Protein AF-A0AAD9M2B3-F1 (afdb_monomer_lite)

Foldseek 3Di:
DDPDDDPPLVPDDLVRLCVCCCPPVVDNCPPPPDSVVSSVVVVVVVVVVDDDDDDDDDDDDDDDDDDDDDDDDDPPDLLDAQPAQDDPPDDLVCLDPPRDLVPDDPVVLVVVCVRSVHDCVVPDDSVSSRVSCVVPPNSNSVVSVVVVVVVPDDPPDPPPD

InterPro domains:
  IPR044780 Heh2/Src1-like [PTHR47808] (93-160)

Secondary structure (DSSP, 8-state):
-----PPPGGGS-HHHHHHHHHHHS---GGG--SHHHHHHHHHHHHHHH----------------------------T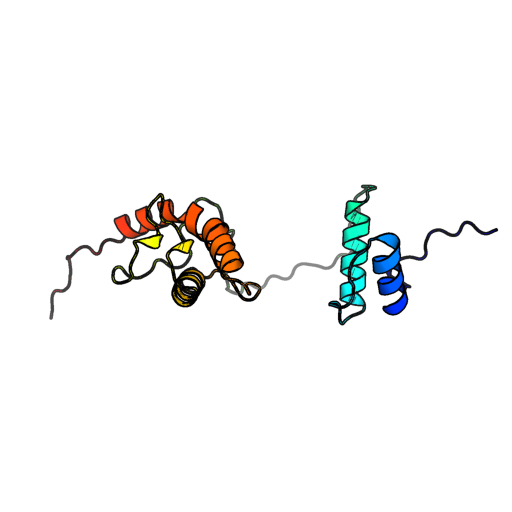TSPPSS---TTS-GGGGSTT--GGGS-HHHHHHHHHHTT---TT--SHHHHHHHHHHHTHHHHHHHHHHHHHSPPPS------

pLDDT: mean 70.25, std 17.29, range [37.09, 92.81]

Radius of gyration: 25.07 Å; chains: 1; bounding box: 70×64×45 Å

Organism: NCBI:txid1216348

Sequence (161 aa):
MHHGAPPPLETLTASELRRLLKTYYGVPTKYFRSKQQLLHLASALEAELGLRSPRTVEANRPAQATLKDAAPNVTSTTEDPLPNIPSTLDDNTYLNPGFDPRTLPVVKLRNILMTHGVDYRFAKKKLDFIALFENHIAPKAAATLQAIAKVKPSNEGITDA

Structure (mmCIF, N/CA/C/O backbone):
data_AF-A0AAD9M2B3-F1
#
_entry.id   AF-A0AAD9M2B3-F1
#
loop_
_atom_site.group_PDB
_atom_site.id
_atom_site.type_symbol
_atom_site.label_atom_id
_atom_site.label_alt_id
_atom_site.label_comp_id
_atom_site.label_asym_id
_atom_site.label_entity_id
_atom_site.label_seq_id
_atom_site.pdbx_PDB_ins_code
_atom_site.Cartn_x
_atom_site.Cartn_y
_atom_site.Cartn_z
_atom_site.occupancy
_atom_site.B_iso_or_equiv
_atom_site.auth_seq_id
_atom_site.auth_comp_id
_atom_site.auth_asym_id
_atom_site.auth_atom_id
_atom_site.pdbx_PDB_model_num
ATOM 1 N N . MET A 1 1 ? 45.668 -30.461 0.927 1.00 44.12 1 MET A N 1
ATOM 2 C CA . MET A 1 1 ? 44.612 -29.562 0.417 1.00 44.12 1 MET A CA 1
ATOM 3 C C . MET A 1 1 ? 43.877 -29.024 1.632 1.00 44.12 1 MET A C 1
ATOM 5 O O . MET A 1 1 ? 43.213 -29.795 2.308 1.00 44.12 1 MET A O 1
ATOM 9 N N . HIS A 1 2 ? 44.136 -27.771 2.017 1.00 40.22 2 HIS A N 1
ATOM 10 C CA . HIS A 1 2 ? 43.553 -27.178 3.222 1.00 40.22 2 HIS A CA 1
ATOM 11 C C . HIS A 1 2 ? 42.040 -27.028 3.033 1.00 40.22 2 HIS A C 1
ATOM 13 O O . HIS A 1 2 ? 41.599 -26.182 2.259 1.00 40.22 2 HIS A O 1
ATOM 19 N N . HIS A 1 3 ? 41.251 -27.830 3.746 1.00 47.25 3 HIS A N 1
ATOM 20 C CA . HIS A 1 3 ? 39.837 -27.547 3.973 1.00 47.25 3 HIS A CA 1
ATOM 21 C C . HIS A 1 3 ? 39.748 -26.393 4.979 1.00 47.25 3 HIS A C 1
ATOM 23 O O . HIS A 1 3 ? 39.570 -26.597 6.175 1.00 47.25 3 HIS A O 1
ATOM 29 N N . GLY A 1 4 ? 39.992 -25.175 4.492 1.00 39.47 4 GLY A N 1
ATOM 30 C CA . GLY A 1 4 ? 39.728 -23.954 5.240 1.00 39.47 4 GLY A CA 1
ATOM 31 C C . GLY A 1 4 ? 38.224 -23.729 5.299 1.00 39.47 4 GLY A C 1
ATOM 32 O O . GLY A 1 4 ? 37.552 -23.819 4.271 1.00 39.47 4 GLY A O 1
ATOM 33 N N . ALA A 1 5 ? 37.704 -23.457 6.496 1.00 53.31 5 ALA A N 1
ATOM 34 C CA . ALA A 1 5 ? 36.362 -22.917 6.673 1.00 53.31 5 ALA A CA 1
ATOM 35 C C . ALA A 1 5 ? 36.123 -21.768 5.670 1.00 53.31 5 ALA A C 1
ATOM 37 O O . ALA A 1 5 ? 37.074 -21.030 5.377 1.00 53.31 5 ALA A O 1
ATOM 38 N N . PRO A 1 6 ? 34.902 -21.621 5.118 1.00 54.22 6 PRO A N 1
ATOM 39 C CA . PRO A 1 6 ? 34.606 -20.517 4.216 1.00 54.22 6 PRO A CA 1
ATOM 40 C C . PRO A 1 6 ? 35.026 -19.202 4.890 1.00 54.22 6 PRO A C 1
ATOM 42 O O . PRO A 1 6 ? 34.731 -19.012 6.075 1.00 54.22 6 PRO A O 1
ATOM 45 N N . PRO A 1 7 ? 35.776 -18.328 4.192 1.00 58.66 7 PRO A N 1
ATOM 46 C CA . PRO A 1 7 ? 36.235 -17.079 4.777 1.00 58.66 7 PRO A CA 1
ATOM 47 C C . PRO A 1 7 ? 35.027 -16.294 5.302 1.00 58.66 7 PRO A C 1
ATOM 49 O O . PRO 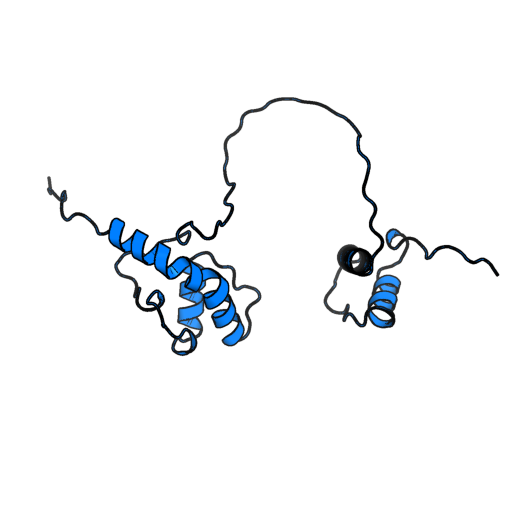A 1 7 ? 34.012 -16.217 4.602 1.00 58.66 7 PRO A O 1
ATOM 52 N N . PRO A 1 8 ? 35.107 -15.726 6.520 1.00 64.38 8 PRO A N 1
ATOM 53 C CA . PRO A 1 8 ? 33.990 -15.005 7.113 1.00 64.38 8 PRO A CA 1
ATOM 54 C C . PRO A 1 8 ? 33.555 -13.883 6.170 1.00 64.38 8 PRO A C 1
ATOM 56 O O . PRO A 1 8 ? 34.402 -13.140 5.658 1.00 64.38 8 PRO A O 1
ATOM 59 N N . LEU A 1 9 ? 32.241 -13.762 5.941 1.00 65.75 9 LEU A N 1
ATOM 60 C CA . LEU A 1 9 ? 31.638 -12.843 4.964 1.00 65.75 9 LEU A CA 1
ATOM 61 C C . LEU A 1 9 ? 32.119 -11.385 5.111 1.00 65.75 9 LEU A C 1
ATOM 63 O O . LEU A 1 9 ? 32.127 -10.627 4.142 1.00 65.75 9 LEU A O 1
ATOM 67 N N . GLU A 1 10 ? 32.574 -10.997 6.303 1.00 65.69 10 GLU A N 1
ATOM 68 C CA . GLU A 1 10 ? 33.118 -9.671 6.617 1.00 65.69 10 GLU A CA 1
ATOM 69 C C . GLU A 1 10 ? 34.436 -9.352 5.886 1.00 65.69 10 GLU A C 1
ATOM 71 O O . GLU A 1 10 ? 34.700 -8.192 5.533 1.00 65.69 10 GLU A O 1
ATOM 76 N N . THR A 1 11 ? 35.235 -10.385 5.597 1.00 73.69 11 THR A N 1
ATOM 77 C CA . THR A 1 11 ? 36.523 -10.269 4.890 1.00 73.69 11 THR A CA 1
ATOM 78 C C . THR A 1 11 ? 36.356 -10.122 3.380 1.00 73.69 11 THR A C 1
ATOM 80 O O . THR A 1 11 ? 37.247 -9.590 2.719 1.00 73.69 11 THR A O 1
ATOM 83 N N . LEU A 1 12 ? 35.196 -10.502 2.832 1.00 75.75 12 LEU A N 1
ATOM 84 C CA . LEU A 1 12 ? 34.927 -10.411 1.401 1.00 75.75 12 LEU A CA 1
ATOM 85 C C . LEU A 1 12 ? 34.748 -8.954 0.957 1.00 75.75 12 LEU A C 1
ATOM 87 O O . LEU A 1 12 ? 34.127 -8.114 1.618 1.00 75.75 12 LEU A O 1
ATOM 91 N N . THR A 1 13 ? 35.270 -8.641 -0.222 1.00 84.69 13 THR A N 1
ATOM 92 C CA . THR A 1 13 ? 35.027 -7.373 -0.911 1.00 84.69 13 THR A CA 1
ATOM 93 C C . THR A 1 13 ? 33.607 -7.319 -1.484 1.00 84.69 13 THR A C 1
ATOM 95 O O . THR A 1 13 ? 32.930 -8.333 -1.663 1.00 84.69 13 THR A O 1
ATOM 98 N N . ALA A 1 14 ? 33.130 -6.120 -1.837 1.00 81.56 14 ALA A N 1
ATOM 99 C CA . ALA A 1 14 ? 31.808 -5.962 -2.451 1.00 81.56 14 ALA A CA 1
ATOM 100 C C . ALA A 1 14 ? 31.661 -6.778 -3.751 1.00 81.56 14 ALA A C 1
ATOM 102 O O . ALA A 1 14 ? 30.584 -7.289 -4.043 1.00 81.56 14 ALA A O 1
ATOM 103 N N . SER A 1 15 ? 32.733 -6.916 -4.531 1.00 82.69 15 SER A N 1
ATOM 104 C CA . SER A 1 15 ? 32.733 -7.699 -5.771 1.00 82.69 15 SER A CA 1
ATOM 105 C C . SER A 1 15 ? 32.601 -9.199 -5.504 1.00 82.69 15 SER A C 1
ATOM 107 O O . SER A 1 15 ? 31.870 -9.884 -6.219 1.00 82.69 15 SER A O 1
ATOM 109 N N . GLU A 1 16 ? 33.244 -9.696 -4.449 1.00 83.75 16 GLU A N 1
ATOM 110 C CA . GLU A 1 16 ? 33.162 -11.097 -4.031 1.00 83.75 16 GLU A CA 1
ATOM 111 C C . GLU A 1 16 ? 31.788 -11.429 -3.456 1.00 83.75 16 GLU A C 1
ATOM 113 O O . GLU A 1 16 ? 31.194 -12.421 -3.869 1.00 83.75 16 GLU A O 1
ATOM 118 N N . LEU A 1 17 ? 31.220 -10.550 -2.623 1.00 83.38 17 LEU A N 1
ATOM 119 C CA . LEU A 1 17 ? 29.847 -10.698 -2.132 1.00 83.38 17 LEU A CA 1
ATOM 120 C C . LEU A 1 17 ? 28.839 -10.726 -3.288 1.00 83.38 17 LEU A C 1
ATOM 122 O O . LEU A 1 17 ? 27.949 -11.570 -3.312 1.00 83.38 17 LEU A O 1
ATOM 126 N N . ARG A 1 18 ? 28.997 -9.861 -4.301 1.00 85.12 18 ARG A N 1
ATOM 127 C CA . ARG A 1 18 ? 28.145 -9.887 -5.505 1.00 85.12 18 ARG A CA 1
ATOM 128 C C . ARG A 1 18 ? 28.287 -11.188 -6.286 1.00 85.12 18 ARG A C 1
ATOM 130 O O . ARG A 1 18 ? 27.284 -11.743 -6.728 1.00 85.12 18 ARG A O 1
ATOM 137 N N . ARG A 1 19 ? 29.519 -11.670 -6.474 1.00 82.69 19 ARG A N 1
ATOM 138 C CA . ARG A 1 19 ? 29.789 -12.926 -7.184 1.00 82.69 19 ARG A CA 1
ATOM 139 C C . ARG A 1 19 ? 29.194 -14.117 -6.433 1.00 82.69 19 ARG A C 1
ATOM 141 O O . ARG A 1 19 ? 28.581 -14.965 -7.076 1.00 82.69 19 ARG A O 1
ATOM 148 N N . LEU A 1 20 ? 29.318 -14.140 -5.108 1.00 83.88 20 LEU A N 1
ATOM 149 C CA . LEU A 1 20 ? 28.774 -15.172 -4.227 1.00 83.88 20 LEU A CA 1
ATOM 150 C C . LEU A 1 20 ? 27.241 -15.171 -4.253 1.00 83.88 20 LEU A C 1
ATOM 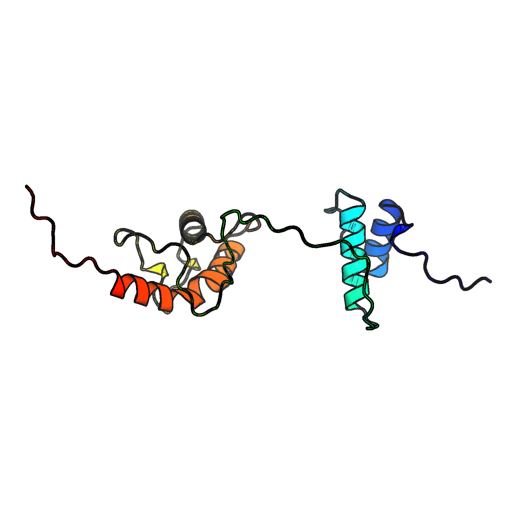152 O O . LEU A 1 20 ? 26.635 -16.184 -4.582 1.00 83.88 20 LEU A O 1
ATOM 156 N N . LEU A 1 21 ? 26.612 -14.015 -4.037 1.00 83.81 21 LEU A N 1
ATOM 157 C CA . LEU A 1 21 ? 25.156 -13.856 -4.080 1.00 83.81 21 LEU A CA 1
ATOM 158 C C . LEU A 1 21 ? 24.560 -14.203 -5.450 1.00 83.81 21 LEU A C 1
ATOM 160 O O . LEU A 1 21 ? 23.527 -14.862 -5.521 1.00 83.81 21 LEU A O 1
ATOM 164 N N . LYS A 1 22 ? 25.224 -13.821 -6.548 1.00 85.19 22 LYS A N 1
ATOM 165 C CA . LYS A 1 22 ? 24.768 -14.157 -7.903 1.00 85.19 22 LYS A CA 1
ATOM 166 C C . LYS A 1 22 ? 24.923 -15.647 -8.216 1.00 85.19 22 LYS A C 1
ATOM 168 O O . LYS A 1 22 ? 24.027 -16.225 -8.816 1.00 85.19 22 LYS A O 1
ATOM 173 N N . THR A 1 23 ? 26.063 -16.240 -7.863 1.00 83.19 23 THR A N 1
ATOM 174 C CA . THR A 1 23 ? 26.399 -17.623 -8.250 1.00 83.19 23 THR A CA 1
ATOM 175 C C . THR A 1 23 ? 25.712 -18.650 -7.359 1.00 83.19 23 THR A C 1
ATOM 177 O O . THR A 1 23 ? 25.214 -19.646 -7.865 1.00 83.19 23 THR A O 1
ATOM 180 N N . TYR A 1 24 ? 25.694 -18.415 -6.047 1.00 79.31 24 TYR A N 1
ATOM 181 C CA . TYR A 1 24 ? 25.237 -19.395 -5.062 1.00 79.31 24 TYR A CA 1
ATOM 182 C C . TYR A 1 24 ? 23.763 -19.212 -4.696 1.00 79.31 24 TYR A C 1
ATOM 184 O O . TYR A 1 24 ? 23.031 -20.185 -4.571 1.00 79.31 24 TYR A O 1
ATOM 192 N N . TYR A 1 25 ? 23.314 -17.960 -4.583 1.00 77.44 25 TYR A N 1
ATOM 193 C CA . TYR A 1 25 ? 21.956 -17.631 -4.139 1.00 77.44 25 TYR A CA 1
ATOM 194 C C . TYR A 1 25 ? 21.038 -17.158 -5.277 1.00 77.44 25 TYR A C 1
ATOM 196 O O . TYR A 1 25 ? 19.853 -16.931 -5.060 1.00 77.44 25 TYR A O 1
ATOM 204 N N . GLY A 1 26 ? 21.567 -16.951 -6.491 1.00 81.12 26 GLY A N 1
ATOM 205 C CA . GLY A 1 26 ? 20.796 -16.424 -7.624 1.00 81.12 26 GLY A CA 1
ATOM 206 C C . GLY A 1 26 ? 20.262 -14.998 -7.420 1.00 81.12 26 GLY A C 1
ATOM 207 O O . GLY A 1 26 ? 19.401 -14.550 -8.178 1.00 81.12 26 GLY A O 1
ATOM 208 N N . VAL A 1 27 ? 20.753 -14.262 -6.415 1.00 79.44 27 VAL A N 1
ATOM 209 C CA . VAL A 1 27 ? 20.191 -12.961 -6.031 1.00 79.44 27 VAL A CA 1
ATOM 210 C C . VAL A 1 27 ? 20.760 -11.845 -6.914 1.00 79.44 27 VAL A C 1
ATOM 212 O O . VAL A 1 27 ? 21.983 -11.676 -7.002 1.00 79.44 27 VAL A O 1
ATOM 215 N N . PRO A 1 28 ? 19.911 -11.025 -7.567 1.00 77.00 28 PRO A N 1
ATOM 216 C CA . PRO A 1 28 ? 20.372 -9.920 -8.397 1.00 77.00 28 PRO A CA 1
ATOM 217 C C . PRO A 1 28 ? 20.928 -8.785 -7.533 1.00 77.00 28 PRO A C 1
ATOM 219 O O . PRO A 1 28 ? 20.204 -7.922 -7.040 1.00 77.00 28 PRO A O 1
ATOM 222 N N . THR A 1 29 ? 22.251 -8.712 -7.422 1.00 78.69 29 THR A N 1
ATOM 223 C CA . THR A 1 29 ? 22.919 -7.733 -6.555 1.00 78.69 29 THR A CA 1
ATOM 224 C C . THR A 1 29 ? 23.089 -6.332 -7.148 1.00 78.69 29 THR A C 1
ATOM 226 O O . THR A 1 29 ? 23.773 -5.486 -6.570 1.00 78.69 29 THR A O 1
ATOM 229 N N . LYS A 1 30 ? 22.492 -6.071 -8.317 1.00 77.00 30 LYS A N 1
ATOM 230 C CA . LYS A 1 30 ? 22.616 -4.803 -9.062 1.00 77.00 30 LYS A CA 1
ATOM 231 C C . LYS A 1 30 ? 22.008 -3.599 -8.335 1.00 77.00 30 LYS A C 1
ATOM 233 O O . LYS A 1 30 ? 22.348 -2.463 -8.646 1.00 77.00 30 LYS A O 1
ATOM 238 N N . TYR A 1 31 ? 21.119 -3.850 -7.376 1.00 76.31 31 TYR A N 1
ATOM 239 C CA . TYR A 1 31 ? 20.431 -2.815 -6.607 1.00 76.31 31 TYR A CA 1
ATOM 240 C C . TYR A 1 31 ? 21.181 -2.403 -5.328 1.00 76.31 31 TYR A C 1
ATOM 242 O O . TYR A 1 31 ? 20.858 -1.366 -4.752 1.00 76.31 31 TYR A O 1
ATOM 250 N N . PHE A 1 32 ? 22.205 -3.157 -4.905 1.00 81.06 32 PHE A N 1
ATOM 251 C CA . PHE A 1 32 ? 22.981 -2.850 -3.701 1.00 81.06 32 PHE A CA 1
ATOM 252 C C . PHE A 1 32 ? 24.177 -1.961 -4.036 1.00 81.06 32 PHE A C 1
ATOM 254 O O . PHE A 1 32 ? 25.110 -2.357 -4.749 1.00 81.06 32 PHE A O 1
ATOM 261 N N . ARG A 1 33 ? 24.142 -0.738 -3.504 1.00 80.19 33 ARG A N 1
ATOM 262 C CA . ARG A 1 33 ? 25.152 0.286 -3.784 1.00 80.19 33 ARG A CA 1
ATOM 263 C C . ARG A 1 33 ? 26.347 0.202 -2.839 1.00 80.19 33 ARG A C 1
ATOM 265 O O . ARG A 1 33 ? 27.437 0.594 -3.243 1.00 80.19 33 ARG A O 1
ATOM 272 N N . SER A 1 34 ? 26.179 -0.343 -1.632 1.00 83.19 34 SER A N 1
ATOM 273 C CA . SER A 1 34 ? 27.251 -0.433 -0.632 1.00 83.19 34 SER A CA 1
ATOM 274 C C . SER A 1 34 ? 27.648 -1.873 -0.284 1.00 83.19 34 SER A C 1
ATOM 276 O O . SER A 1 34 ? 26.844 -2.803 -0.372 1.00 83.19 34 SER A O 1
ATOM 278 N N . LYS A 1 35 ? 28.904 -2.051 0.161 1.00 82.25 35 LYS A N 1
ATOM 279 C CA . LYS A 1 35 ? 29.408 -3.321 0.718 1.00 82.25 35 LYS A CA 1
ATOM 280 C C . LYS A 1 35 ? 28.545 -3.782 1.900 1.00 82.25 35 LYS A C 1
ATOM 282 O O . LYS A 1 35 ? 28.205 -4.954 1.973 1.00 82.25 35 LYS A O 1
ATOM 287 N N . GLN A 1 36 ? 28.152 -2.858 2.781 1.00 82.19 36 GLN A N 1
ATOM 288 C CA . GLN A 1 36 ? 27.336 -3.171 3.960 1.00 82.19 36 GLN A CA 1
ATOM 289 C C . GLN A 1 36 ? 25.962 -3.737 3.589 1.00 82.19 36 GLN A C 1
ATOM 291 O O . GLN A 1 36 ? 25.502 -4.680 4.218 1.00 82.19 36 GLN A O 1
ATOM 296 N N . GLN A 1 37 ? 25.323 -3.222 2.535 1.00 83.38 37 GLN A N 1
ATOM 297 C CA . GLN A 1 37 ? 24.050 -3.768 2.057 1.00 83.38 37 GLN A CA 1
ATOM 298 C C . GLN A 1 37 ? 24.186 -5.205 1.532 1.00 83.38 37 GLN A C 1
ATOM 300 O O . GLN A 1 37 ? 23.322 -6.038 1.788 1.00 83.38 37 GLN A O 1
ATOM 305 N N . LEU A 1 38 ? 25.276 -5.497 0.817 1.00 82.19 38 LEU A N 1
ATOM 306 C CA . LEU A 1 38 ? 25.573 -6.848 0.334 1.00 82.19 38 LEU A CA 1
ATOM 307 C C . LEU A 1 38 ? 25.871 -7.808 1.490 1.00 82.19 38 LEU A C 1
ATOM 309 O O . LEU A 1 38 ? 25.460 -8.962 1.438 1.00 82.19 38 LEU A O 1
ATOM 313 N N . LEU A 1 39 ? 26.558 -7.320 2.524 1.00 82.44 39 LEU A N 1
ATOM 314 C CA . LEU A 1 39 ? 26.893 -8.092 3.715 1.00 82.44 39 LEU A CA 1
ATOM 315 C C . LEU A 1 39 ? 25.643 -8.441 4.532 1.00 82.44 39 LEU A C 1
ATOM 317 O O . LEU A 1 39 ? 25.460 -9.603 4.869 1.00 82.44 39 LEU A O 1
ATOM 321 N N . HIS A 1 40 ? 24.753 -7.473 4.785 1.00 81.94 40 HIS A N 1
ATOM 322 C CA . HIS A 1 40 ? 23.484 -7.732 5.476 1.00 81.94 40 HIS A CA 1
ATOM 323 C C . HIS A 1 40 ? 22.611 -8.736 4.718 1.00 81.94 40 HIS A C 1
ATOM 325 O O . HIS A 1 40 ? 22.029 -9.617 5.338 1.00 81.94 40 HIS A O 1
ATOM 331 N N . LEU A 1 41 ? 22.547 -8.639 3.384 1.00 81.69 41 LEU A N 1
ATOM 332 C CA . LEU A 1 41 ? 21.815 -9.608 2.569 1.00 81.69 41 LEU A CA 1
ATOM 333 C C . LEU A 1 41 ? 22.435 -11.008 2.661 1.00 81.69 41 LEU A C 1
ATOM 335 O O . LEU A 1 41 ? 21.713 -11.979 2.847 1.00 81.69 41 LEU A O 1
ATOM 339 N N . ALA A 1 42 ? 23.758 -11.117 2.525 1.00 79.88 42 ALA A N 1
ATOM 340 C CA . ALA A 1 42 ? 24.446 -12.400 2.619 1.00 79.88 42 ALA A CA 1
ATOM 341 C C . ALA A 1 42 ? 24.270 -13.034 4.010 1.00 79.88 42 ALA A C 1
ATOM 343 O O . ALA A 1 42 ? 23.952 -14.212 4.098 1.00 79.88 42 ALA A O 1
ATOM 344 N N . SER A 1 43 ? 24.374 -12.236 5.076 1.00 75.38 43 SER A N 1
ATOM 345 C CA . SER A 1 43 ? 24.131 -12.677 6.454 1.00 75.38 43 SER A CA 1
ATOM 346 C C . SER A 1 43 ? 22.677 -13.105 6.690 1.00 75.38 43 SER A C 1
ATOM 348 O O . SER A 1 43 ? 22.443 -14.106 7.361 1.00 75.38 43 SER A O 1
ATOM 350 N N . ALA A 1 44 ? 21.701 -12.404 6.105 1.00 78.56 44 ALA A N 1
ATOM 351 C CA . ALA A 1 44 ? 20.294 -12.795 6.176 1.00 78.56 44 ALA A CA 1
ATOM 352 C C . ALA A 1 44 ? 20.032 -14.136 5.466 1.00 78.56 44 ALA A C 1
ATOM 354 O O . ALA A 1 44 ? 19.342 -14.990 6.011 1.00 78.56 44 ALA A O 1
ATOM 355 N N . LEU A 1 45 ? 20.635 -14.351 4.293 1.00 74.44 45 LEU A N 1
ATOM 356 C CA . LEU A 1 45 ? 20.500 -15.603 3.542 1.00 74.44 45 LEU A CA 1
ATOM 357 C C . LEU A 1 45 ? 21.206 -16.781 4.231 1.00 74.44 45 LEU A C 1
ATOM 359 O O . LEU A 1 45 ? 20.698 -17.900 4.200 1.00 74.44 45 LEU A O 1
ATOM 363 N N . GLU A 1 46 ? 22.347 -16.542 4.888 1.00 69.25 46 GLU A N 1
ATOM 364 C CA . GLU A 1 46 ? 22.989 -17.556 5.736 1.00 69.25 46 GLU A CA 1
ATOM 365 C C . GLU A 1 46 ? 22.130 -17.910 6.957 1.00 69.25 46 GLU A C 1
ATOM 367 O O . GLU A 1 46 ? 22.041 -19.082 7.323 1.00 69.25 46 GLU A O 1
ATOM 372 N N . ALA A 1 47 ? 21.446 -16.930 7.557 1.00 68.06 47 ALA A N 1
ATOM 373 C CA . ALA A 1 47 ? 20.524 -17.182 8.662 1.00 68.06 47 ALA A CA 1
ATOM 374 C C . ALA A 1 47 ? 19.322 -18.052 8.241 1.00 68.06 47 ALA A C 1
ATOM 376 O O . ALA A 1 47 ? 18.844 -18.855 9.045 1.00 68.06 47 ALA A O 1
ATOM 377 N N . GLU A 1 48 ? 18.860 -17.934 6.992 1.00 62.00 48 GLU A N 1
ATOM 378 C CA . GLU A 1 48 ? 17.740 -18.718 6.452 1.00 62.00 48 GLU A CA 1
ATOM 379 C C . GLU A 1 48 ? 18.113 -20.165 6.072 1.00 62.00 48 GLU A C 1
ATOM 381 O O . GLU A 1 48 ? 17.277 -21.057 6.206 1.00 62.00 48 GLU A O 1
ATOM 386 N N . LEU A 1 49 ? 19.355 -20.442 5.648 1.00 64.00 49 LEU A N 1
ATOM 387 C CA . LEU A 1 49 ? 19.793 -21.787 5.215 1.00 64.00 49 LEU A CA 1
ATOM 388 C C . LEU A 1 49 ? 20.255 -22.721 6.345 1.00 64.00 49 LEU A C 1
ATOM 390 O O . LEU A 1 49 ? 20.511 -23.898 6.098 1.00 64.00 49 LEU A O 1
ATOM 394 N N . GLY A 1 50 ? 20.278 -22.232 7.585 1.00 53.09 50 GLY A N 1
ATOM 395 C CA . GLY A 1 50 ? 20.207 -23.067 8.779 1.00 53.09 50 GLY A CA 1
ATOM 396 C C . GLY A 1 50 ? 21.536 -23.591 9.328 1.00 53.09 50 GLY A C 1
ATOM 397 O O . GLY A 1 50 ? 22.145 -24.507 8.792 1.00 53.09 50 GLY A O 1
ATOM 398 N N . LEU A 1 51 ? 21.881 -23.105 10.522 1.00 41.06 51 LEU A N 1
ATOM 399 C CA . LEU A 1 51 ? 22.153 -23.924 11.709 1.00 41.06 51 LEU A CA 1
ATOM 400 C C . LEU A 1 51 ? 22.093 -22.995 12.926 1.00 41.06 51 LEU A C 1
ATOM 402 O O . LEU A 1 51 ? 22.977 -22.192 13.202 1.00 41.06 51 LEU A O 1
ATOM 406 N N . ARG A 1 52 ? 20.981 -23.084 13.648 1.00 44.75 52 ARG A N 1
ATOM 407 C CA . ARG A 1 52 ? 20.738 -22.392 14.910 1.00 44.75 52 ARG A CA 1
ATOM 408 C C . ARG A 1 52 ? 21.833 -22.756 15.925 1.00 44.75 52 ARG A C 1
ATOM 410 O O . ARG A 1 52 ? 21.913 -23.913 16.331 1.00 44.75 52 ARG A O 1
ATOM 417 N N . SER A 1 53 ? 22.553 -21.767 16.456 1.00 43.59 53 SER A N 1
ATOM 418 C CA . SER A 1 53 ? 22.590 -21.613 17.914 1.00 43.59 53 SER A CA 1
ATOM 419 C C . SER A 1 53 ? 22.874 -20.187 18.406 1.00 43.59 53 SER A C 1
ATOM 421 O O . SER A 1 53 ? 23.649 -19.460 17.792 1.00 43.59 53 SER A O 1
ATOM 423 N N . PRO A 1 54 ? 22.201 -19.799 19.507 1.00 64.62 54 PRO A N 1
ATOM 424 C CA . PRO A 1 54 ? 22.247 -18.481 20.133 1.00 64.62 54 PRO A CA 1
ATOM 425 C C . PRO A 1 54 ? 23.365 -18.392 21.193 1.00 64.62 54 PRO A C 1
ATOM 427 O O . PRO A 1 54 ? 23.999 -19.400 21.491 1.00 64.62 54 PRO A O 1
ATOM 430 N N . ARG A 1 55 ? 23.452 -17.221 21.855 1.00 38.00 55 ARG A N 1
ATOM 431 C CA . ARG A 1 55 ? 24.254 -16.865 23.055 1.00 38.00 55 ARG A CA 1
ATOM 432 C C . ARG A 1 55 ? 25.721 -16.471 22.769 1.00 38.00 55 ARG A C 1
ATOM 434 O O . ARG A 1 55 ? 26.380 -17.089 21.954 1.00 38.00 55 ARG A O 1
ATOM 441 N N . THR A 1 56 ? 26.298 -15.439 23.398 1.00 42.97 56 THR A N 1
ATOM 442 C CA . THR A 1 56 ? 26.010 -14.878 24.733 1.00 42.97 56 THR A CA 1
ATOM 443 C C . THR A 1 56 ? 26.598 -13.460 24.886 1.00 42.97 56 THR A C 1
ATOM 445 O O . THR A 1 56 ? 27.733 -13.234 24.493 1.00 42.97 56 THR A O 1
ATOM 448 N N . VAL A 1 57 ? 25.791 -12.568 25.471 1.00 55.03 57 VAL A N 1
ATOM 449 C CA . VAL A 1 57 ? 26.033 -11.539 26.515 1.00 55.03 57 VAL A CA 1
ATOM 450 C C . VAL A 1 57 ? 27.362 -10.767 26.668 1.00 55.03 57 VAL A C 1
ATOM 452 O O . VAL A 1 57 ? 28.456 -11.314 26.658 1.00 55.03 57 VAL A O 1
ATOM 455 N N . GLU A 1 58 ? 27.147 -9.509 27.073 1.00 46.19 58 GLU A N 1
ATOM 456 C CA . GLU A 1 58 ? 27.880 -8.753 28.101 1.00 46.19 58 GLU A CA 1
ATOM 457 C C . GLU A 1 58 ? 29.144 -7.970 27.714 1.00 46.19 58 GLU A C 1
ATOM 459 O O . GLU A 1 58 ? 30.261 -8.476 27.737 1.00 46.19 58 GLU A O 1
ATOM 464 N N . ALA A 1 59 ? 28.970 -6.653 27.554 1.00 41.19 59 ALA A N 1
ATOM 465 C CA . ALA A 1 59 ? 29.980 -5.667 27.943 1.00 41.19 59 ALA A CA 1
ATOM 466 C C . ALA A 1 59 ? 29.319 -4.340 28.374 1.00 41.19 59 ALA A C 1
ATOM 468 O O . ALA A 1 59 ? 29.306 -3.351 27.651 1.00 41.19 59 ALA A O 1
ATOM 469 N N . ASN A 1 60 ? 28.710 -4.368 29.562 1.00 44.47 60 ASN A N 1
ATOM 470 C CA . ASN A 1 60 ? 28.890 -3.394 30.647 1.00 44.47 60 ASN A CA 1
ATOM 471 C C . ASN A 1 60 ? 29.317 -1.947 30.282 1.00 44.47 60 ASN A C 1
ATOM 473 O O . ASN A 1 60 ? 30.497 -1.706 30.023 1.00 44.47 60 ASN A O 1
ATOM 477 N N . ARG A 1 61 ? 28.403 -0.968 30.440 1.00 41.06 61 ARG A N 1
ATOM 478 C CA . ARG A 1 61 ? 28.582 0.221 31.319 1.00 41.06 61 ARG A CA 1
ATOM 479 C C . ARG A 1 61 ? 27.300 1.069 31.432 1.00 41.06 61 ARG A C 1
ATOM 481 O O . ARG A 1 61 ? 26.397 0.890 30.623 1.00 41.06 61 ARG A O 1
ATOM 488 N N . PRO A 1 62 ? 27.153 1.906 32.481 1.00 47.28 62 PRO A N 1
ATOM 489 C CA . PRO A 1 62 ? 26.072 1.774 33.447 1.00 47.28 62 PRO A CA 1
ATOM 490 C C . PRO A 1 62 ? 25.070 2.933 33.382 1.00 47.28 62 PRO A C 1
ATOM 492 O O . PRO A 1 62 ? 25.259 3.926 32.684 1.00 47.28 62 PRO A O 1
ATOM 495 N N . ALA A 1 63 ? 24.009 2.784 34.171 1.00 47.88 63 ALA A N 1
ATOM 496 C CA . ALA A 1 63 ? 22.966 3.763 34.425 1.00 47.88 63 ALA A CA 1
ATOM 497 C C . ALA A 1 63 ? 23.483 5.198 34.638 1.00 47.88 63 ALA A C 1
ATOM 499 O O . ALA A 1 63 ? 24.260 5.445 35.559 1.00 47.88 63 ALA A O 1
ATOM 500 N N . GLN A 1 64 ? 22.932 6.147 33.877 1.00 41.28 64 GLN A N 1
ATOM 501 C CA . GLN A 1 64 ? 22.551 7.455 34.406 1.00 41.28 64 GLN A CA 1
ATOM 502 C C . GLN A 1 64 ? 21.198 7.862 33.826 1.00 41.28 64 GLN A C 1
ATOM 504 O O . GLN A 1 64 ? 20.994 7.921 32.615 1.00 41.28 64 GLN A O 1
ATOM 509 N N . ALA A 1 65 ? 20.268 8.101 34.742 1.00 45.19 65 ALA A N 1
ATOM 510 C CA . ALA A 1 65 ? 18.967 8.671 34.490 1.00 45.19 65 ALA A CA 1
ATOM 511 C C . ALA A 1 65 ? 19.101 10.065 33.870 1.00 45.19 65 ALA A C 1
ATOM 513 O O . ALA A 1 65 ? 19.776 10.924 34.427 1.00 45.19 65 ALA A O 1
ATOM 514 N N . THR A 1 66 ? 18.370 10.314 32.787 1.00 41.09 66 THR A N 1
ATOM 515 C CA . THR A 1 66 ? 17.738 11.616 32.567 1.00 41.09 66 THR A CA 1
ATOM 516 C C . THR A 1 66 ? 16.345 11.359 32.008 1.00 41.09 66 THR A C 1
ATOM 518 O O . THR A 1 66 ? 16.183 10.738 30.961 1.00 41.09 66 THR A O 1
ATOM 521 N N . LEU A 1 67 ? 15.325 11.786 32.757 1.00 51.84 67 LEU A N 1
ATOM 522 C CA . LEU A 1 67 ? 13.999 12.020 32.206 1.00 51.84 67 LEU A CA 1
ATOM 523 C C . LEU A 1 67 ? 14.149 13.017 31.055 1.00 51.84 67 LEU A C 1
ATOM 525 O O . LEU A 1 67 ? 14.691 14.107 31.255 1.00 51.84 67 LEU A O 1
ATOM 529 N N . LYS A 1 68 ? 13.634 12.667 29.880 1.00 43.22 68 LYS A N 1
ATOM 530 C CA . LYS A 1 68 ? 13.201 13.657 28.902 1.00 43.22 68 LYS A CA 1
ATOM 531 C C . LYS A 1 68 ? 12.166 13.036 27.980 1.00 43.22 68 LYS A C 1
ATOM 533 O O . LYS A 1 68 ? 12.451 12.071 27.279 1.00 43.22 68 LYS A O 1
ATOM 538 N N . ASP A 1 69 ? 10.962 13.578 28.093 1.00 44.25 69 ASP A N 1
ATOM 539 C CA . ASP A 1 69 ? 9.879 13.584 27.121 1.00 44.25 69 ASP A CA 1
ATOM 540 C C . ASP A 1 69 ? 10.257 13.104 25.715 1.00 44.25 69 ASP A C 1
ATOM 542 O O . ASP A 1 69 ? 11.092 13.721 25.054 1.00 44.25 69 ASP A O 1
ATOM 546 N N . ALA A 1 70 ? 9.594 12.040 25.254 1.00 37.09 70 ALA A N 1
ATOM 547 C CA . ALA A 1 70 ? 8.865 11.994 23.981 1.00 37.09 70 ALA A CA 1
ATOM 548 C C . ALA A 1 70 ? 8.552 10.538 23.587 1.00 37.09 70 ALA A C 1
ATOM 550 O O . ALA A 1 70 ? 9.435 9.710 23.373 1.00 37.09 70 ALA A O 1
ATOM 551 N N . ALA A 1 71 ? 7.256 10.261 23.448 1.00 46.03 71 ALA A N 1
ATOM 552 C CA . ALA A 1 71 ? 6.681 9.186 22.637 1.00 46.03 71 ALA A CA 1
ATOM 553 C C . ALA A 1 71 ? 7.284 9.182 21.198 1.00 46.03 71 ALA A C 1
ATOM 555 O O . ALA A 1 71 ? 7.764 10.236 20.774 1.00 46.03 71 ALA A O 1
ATOM 556 N N . PRO A 1 72 ? 7.241 8.080 20.405 1.00 49.00 72 PRO A N 1
ATOM 557 C CA . PRO A 1 72 ? 6.107 7.158 20.316 1.00 49.00 72 PRO A CA 1
ATOM 558 C C . PRO A 1 72 ? 6.461 5.663 20.219 1.00 49.00 72 PRO A C 1
ATOM 560 O O . PRO A 1 72 ? 7.204 5.210 19.352 1.00 49.00 72 PRO A O 1
ATOM 563 N N . ASN A 1 73 ? 5.800 4.871 21.059 1.00 47.94 73 ASN A N 1
ATOM 564 C CA . ASN A 1 73 ? 5.566 3.458 20.805 1.00 47.94 73 ASN A CA 1
ATOM 565 C C . ASN A 1 73 ? 4.177 3.347 20.157 1.00 47.94 73 ASN A C 1
ATOM 567 O O . ASN A 1 73 ? 3.180 3.520 20.850 1.00 47.94 73 ASN A O 1
ATOM 571 N N . VAL A 1 74 ? 4.093 3.116 18.844 1.00 46.94 74 VAL A N 1
ATOM 572 C CA . VAL A 1 74 ? 2.817 2.770 18.190 1.00 46.94 74 VAL A CA 1
ATOM 573 C C . VAL A 1 74 ? 2.969 1.400 17.560 1.00 46.94 74 VAL A C 1
ATOM 575 O O . VAL A 1 74 ? 3.265 1.223 16.379 1.00 46.94 74 VAL A O 1
ATOM 578 N N . THR A 1 75 ? 2.795 0.407 18.421 1.00 40.56 75 THR A N 1
ATOM 579 C CA . THR A 1 75 ? 2.497 -0.965 18.046 1.00 40.56 75 THR A CA 1
ATOM 580 C C . THR A 1 75 ? 1.154 -0.942 17.313 1.00 40.56 75 THR A C 1
ATOM 582 O O . THR A 1 75 ? 0.111 -0.735 17.923 1.00 40.56 75 THR A O 1
ATOM 585 N N . SER A 1 76 ? 1.178 -1.080 15.986 1.00 46.06 76 SER A N 1
ATOM 586 C CA . SER A 1 76 ? -0.030 -1.236 15.168 1.00 46.06 76 SER A CA 1
ATOM 587 C C . SER A 1 76 ? -0.647 -2.611 15.426 1.00 46.06 76 SER A C 1
ATOM 589 O O . SER A 1 76 ? -0.432 -3.551 14.666 1.00 46.06 76 SER A O 1
ATOM 591 N N . THR A 1 77 ? -1.377 -2.731 16.529 1.00 44.62 77 THR A N 1
ATOM 592 C CA . THR A 1 77 ? -2.208 -3.888 16.865 1.00 44.62 77 THR A CA 1
ATOM 593 C C . THR A 1 77 ? -3.464 -3.860 15.991 1.00 44.62 77 THR A C 1
ATOM 595 O O . THR A 1 77 ? -4.054 -2.805 15.780 1.00 44.62 77 THR A O 1
ATOM 598 N N . THR A 1 78 ? -3.871 -5.019 15.473 1.00 50.94 78 THR A N 1
ATOM 599 C CA . THR A 1 78 ? -5.037 -5.264 14.595 1.00 50.94 78 THR A CA 1
ATOM 600 C C . THR A 1 78 ? -6.381 -4.733 15.131 1.00 50.94 78 THR A C 1
ATOM 602 O O . THR A 1 78 ? -7.340 -4.627 14.375 1.00 50.94 78 THR A O 1
ATOM 605 N N . GLU A 1 79 ? -6.429 -4.337 16.402 1.00 50.69 79 GLU A N 1
ATOM 606 C CA . GLU A 1 79 ? -7.603 -3.826 17.123 1.00 50.69 79 GLU A CA 1
ATOM 607 C C . GLU A 1 79 ? -7.682 -2.283 17.144 1.00 50.69 79 GLU A C 1
ATOM 609 O O . GLU A 1 79 ? -8.683 -1.718 17.582 1.00 50.69 79 GLU A O 1
ATOM 614 N N . ASP A 1 80 ? -6.623 -1.591 16.707 1.00 56.75 80 ASP A N 1
ATOM 615 C CA . ASP A 1 80 ? -6.512 -0.135 16.805 1.00 56.75 80 ASP A CA 1
ATOM 616 C C . ASP A 1 80 ? -7.027 0.546 15.518 1.00 56.75 80 ASP A C 1
ATOM 618 O O . ASP A 1 80 ? -6.637 0.139 14.408 1.00 56.75 80 ASP A O 1
ATOM 622 N N . PRO A 1 81 ? -7.922 1.553 15.622 1.00 60.06 81 PRO A N 1
ATOM 623 C CA . PRO A 1 81 ? -8.455 2.258 14.459 1.00 60.06 81 PRO A CA 1
ATOM 624 C C . PRO A 1 81 ? -7.332 2.911 13.641 1.00 60.06 81 PRO A C 1
ATOM 626 O O . PRO A 1 81 ? -6.240 3.180 14.137 1.00 60.06 81 PRO A O 1
ATOM 629 N N . LEU A 1 82 ? -7.581 3.152 12.348 1.00 64.12 82 LEU A N 1
ATOM 630 C CA . LEU A 1 82 ? -6.591 3.800 11.476 1.00 64.12 82 LEU A CA 1
ATOM 631 C C . LEU A 1 82 ? -6.075 5.113 12.104 1.00 64.12 82 LEU A C 1
ATOM 633 O O . LEU A 1 82 ? -6.881 5.879 12.633 1.00 64.12 82 LEU A O 1
ATOM 637 N N . PRO A 1 83 ? -4.757 5.396 12.015 1.00 63.31 83 PRO A N 1
ATOM 638 C CA . PRO A 1 83 ? -4.096 6.470 12.769 1.00 63.31 83 PRO A CA 1
ATOM 639 C C . PRO A 1 83 ? -4.553 7.885 12.382 1.00 63.31 83 PRO A C 1
ATOM 641 O O . PRO A 1 83 ? -4.157 8.855 13.021 1.00 63.31 83 PRO A O 1
ATOM 644 N N . ASN A 1 84 ? -5.381 8.015 11.345 1.00 63.00 84 ASN A N 1
ATOM 645 C CA . ASN A 1 84 ? -6.017 9.260 10.956 1.00 63.00 84 ASN A CA 1
ATOM 646 C C . ASN A 1 84 ? -7.445 8.966 10.486 1.00 63.00 84 ASN A C 1
ATOM 648 O O . ASN A 1 84 ? -7.655 8.331 9.451 1.00 63.00 84 ASN A O 1
ATOM 652 N N . ILE A 1 85 ? -8.429 9.404 11.265 1.00 56.19 85 ILE A N 1
ATOM 653 C CA . ILE A 1 85 ? -9.837 9.266 10.908 1.00 56.19 85 ILE A CA 1
ATOM 654 C C . ILE A 1 85 ? -10.168 10.468 10.017 1.00 56.19 85 ILE A C 1
ATOM 656 O O . ILE A 1 85 ? -10.077 11.599 10.497 1.00 56.19 85 ILE A O 1
ATOM 660 N N . PRO A 1 86 ? -10.509 10.269 8.731 1.00 57.56 86 PRO A N 1
ATOM 661 C CA . PRO A 1 86 ? -10.851 11.384 7.865 1.00 57.56 86 PRO A CA 1
ATOM 662 C C . PRO A 1 86 ? -12.075 12.108 8.430 1.00 57.56 86 PRO A C 1
ATOM 664 O O . PRO A 1 86 ? -13.014 11.479 8.932 1.00 57.56 86 PRO A O 1
ATOM 667 N N . SER A 1 87 ? -12.057 13.436 8.355 1.00 52.03 87 SER A N 1
ATOM 668 C CA . SER A 1 87 ? -13.191 14.276 8.725 1.00 52.03 87 SER A CA 1
ATOM 669 C C . SER A 1 87 ? -14.449 13.780 8.004 1.00 52.03 87 SER A C 1
ATOM 671 O O . SER A 1 87 ? -14.381 13.322 6.866 1.00 52.03 87 SER A O 1
ATOM 673 N N . THR A 1 88 ? -15.616 13.887 8.638 1.00 50.47 88 THR A N 1
ATOM 674 C CA . THR A 1 88 ? -16.917 13.373 8.148 1.00 50.47 88 THR A CA 1
ATOM 675 C C . THR A 1 88 ? -17.339 13.855 6.747 1.00 50.47 88 THR A C 1
ATOM 677 O O . THR A 1 88 ? -18.339 13.374 6.219 1.00 50.47 88 THR A O 1
ATOM 680 N N . LEU A 1 89 ? -16.588 14.785 6.150 1.00 48.06 89 LEU A N 1
ATOM 681 C CA . LEU A 1 89 ? -16.767 15.339 4.810 1.00 48.06 89 LEU A CA 1
ATOM 682 C C . LEU A 1 89 ? -16.103 14.510 3.690 1.00 48.06 89 LEU A C 1
ATOM 684 O O . LEU A 1 89 ? -16.456 14.682 2.526 1.00 48.06 89 LEU A O 1
ATOM 688 N N . ASP A 1 90 ? -15.142 13.641 4.009 1.00 59.28 90 ASP A N 1
ATOM 689 C CA . ASP A 1 90 ? -14.501 12.765 3.025 1.00 59.28 90 ASP A CA 1
ATOM 690 C C . ASP A 1 90 ? -15.385 11.544 2.703 1.00 59.28 90 ASP A C 1
ATOM 692 O O . ASP A 1 90 ? -16.037 10.972 3.581 1.00 59.28 90 ASP A O 1
ATOM 696 N N . ASP A 1 91 ? -15.377 11.106 1.437 1.00 66.25 91 ASP A N 1
ATOM 697 C CA . ASP A 1 91 ? -16.109 9.922 0.964 1.00 66.25 91 ASP A CA 1
ATOM 698 C C . ASP A 1 91 ? -15.659 8.650 1.713 1.00 66.25 91 ASP A C 1
ATOM 700 O O . ASP A 1 91 ? -14.745 7.961 1.270 1.00 66.25 91 ASP A O 1
ATOM 704 N N . ASN A 1 92 ? -16.310 8.277 2.816 1.00 74.81 92 ASN A N 1
ATOM 705 C CA . ASN A 1 92 ? -15.999 7.053 3.575 1.00 74.81 92 ASN A CA 1
ATOM 706 C C . ASN A 1 92 ? -16.482 5.759 2.887 1.00 74.81 92 ASN A C 1
ATOM 708 O O . ASN A 1 92 ? -16.352 4.666 3.437 1.00 74.81 92 ASN A O 1
ATOM 712 N N . THR A 1 93 ? -17.005 5.858 1.662 1.00 79.44 93 THR A N 1
ATOM 713 C CA . THR A 1 93 ? -17.503 4.737 0.849 1.00 79.44 93 THR A CA 1
ATOM 714 C C . THR A 1 93 ? -16.457 3.638 0.654 1.00 79.44 93 THR A C 1
ATOM 716 O O . THR A 1 93 ? -16.812 2.467 0.543 1.00 79.44 93 THR A O 1
ATOM 719 N N . TYR A 1 94 ? -15.165 3.987 0.667 1.00 83.00 94 TYR A N 1
ATOM 720 C CA . TYR A 1 94 ? -14.078 3.014 0.534 1.00 83.00 94 TYR A CA 1
ATOM 721 C C . TYR A 1 94 ? -13.887 2.116 1.766 1.00 83.00 94 TYR A C 1
ATOM 723 O O . TYR A 1 94 ? -13.2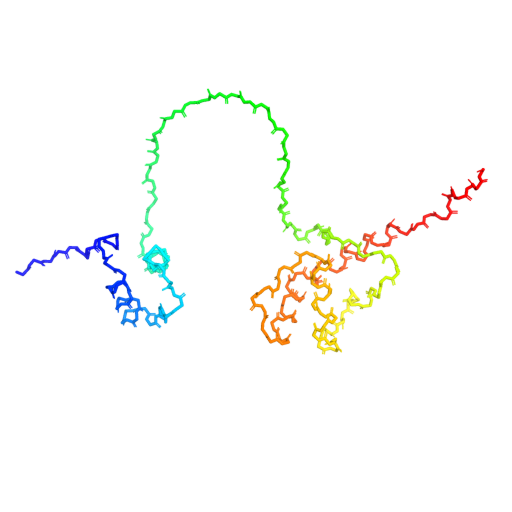21 1.092 1.663 1.00 83.00 94 TYR A O 1
ATOM 731 N N . LEU A 1 95 ? -14.453 2.472 2.924 1.00 84.06 95 LEU A N 1
ATOM 732 C CA . LEU A 1 95 ? -14.391 1.658 4.144 1.00 84.06 95 LEU A CA 1
ATOM 733 C C . LEU A 1 95 ? -15.514 0.611 4.216 1.00 84.06 95 LEU A C 1
ATOM 735 O O . LEU A 1 95 ? -15.527 -0.212 5.130 1.00 84.06 95 LEU A O 1
ATOM 739 N N . ASN A 1 96 ? -16.472 0.644 3.286 1.00 83.38 96 ASN A N 1
ATOM 740 C CA . ASN A 1 96 ? -17.629 -0.240 3.318 1.00 83.38 96 ASN A CA 1
ATOM 741 C C . ASN A 1 96 ? -17.204 -1.710 3.105 1.00 83.38 96 ASN A C 1
ATOM 743 O O . ASN A 1 96 ? -16.377 -1.984 2.228 1.00 83.38 96 ASN A O 1
ATOM 747 N N . PRO A 1 97 ? -17.768 -2.679 3.851 1.00 77.00 97 PRO A N 1
ATOM 748 C CA . PRO A 1 97 ? -17.494 -4.091 3.608 1.00 77.00 97 PRO A CA 1
ATOM 749 C C . PRO A 1 97 ? -17.876 -4.470 2.170 1.00 77.00 97 PRO A C 1
ATOM 751 O O . PRO A 1 97 ? -18.977 -4.174 1.708 1.00 77.00 97 PRO A O 1
ATOM 754 N N . GLY A 1 98 ? -16.948 -5.108 1.453 1.00 80.69 98 GLY A N 1
ATOM 755 C CA . GLY A 1 98 ? -17.128 -5.481 0.044 1.00 80.69 98 GLY A CA 1
ATOM 756 C C . GLY A 1 98 ? -16.793 -4.380 -0.968 1.00 80.69 98 GLY A C 1
ATOM 757 O O . GLY A 1 98 ? -17.055 -4.555 -2.156 1.00 80.69 98 GLY A O 1
ATOM 758 N N . PHE A 1 99 ? -16.215 -3.257 -0.532 1.00 85.69 99 PHE A N 1
ATOM 759 C CA . PHE A 1 99 ? -15.699 -2.241 -1.443 1.00 85.69 99 PHE A CA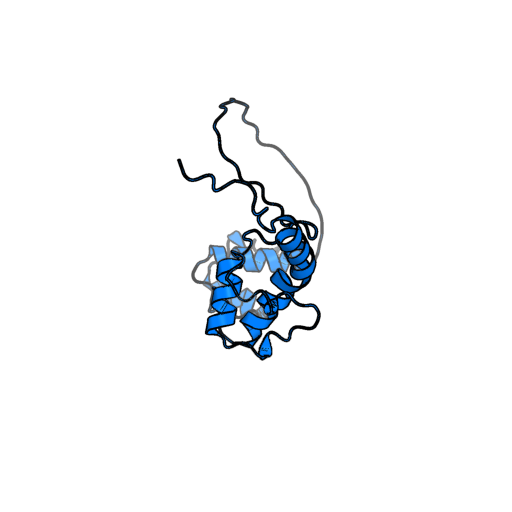 1
ATOM 760 C C . PHE A 1 99 ? -14.552 -2.789 -2.306 1.00 85.69 99 PHE A C 1
ATOM 762 O O . PHE A 1 99 ? -13.585 -3.338 -1.779 1.00 85.69 99 PHE A O 1
ATOM 769 N N . ASP A 1 100 ? -14.635 -2.598 -3.627 1.00 87.38 100 ASP A N 1
ATOM 770 C CA . ASP A 1 100 ? -13.565 -2.988 -4.547 1.00 87.38 100 ASP A CA 1
ATOM 771 C C . ASP A 1 100 ? -12.597 -1.810 -4.801 1.00 87.38 100 ASP A C 1
ATOM 773 O O . ASP A 1 100 ? -12.936 -0.879 -5.548 1.00 87.38 100 ASP A O 1
ATOM 777 N N . PRO A 1 101 ? -11.359 -1.844 -4.265 1.00 86.62 101 PRO A N 1
ATOM 778 C CA . PRO A 1 101 ? -10.357 -0.796 -4.476 1.00 86.62 101 PRO A CA 1
ATOM 779 C C . PRO A 1 101 ? -9.911 -0.662 -5.940 1.00 86.62 101 PRO A C 1
ATOM 781 O O . PRO A 1 101 ? -9.313 0.349 -6.316 1.00 86.62 101 PRO A O 1
ATOM 784 N N . ARG A 1 102 ? -10.213 -1.637 -6.810 1.00 89.81 102 ARG A N 1
ATOM 785 C CA . ARG A 1 102 ? -9.914 -1.566 -8.250 1.00 89.81 102 ARG A CA 1
ATOM 786 C C . ARG A 1 102 ? -10.768 -0.533 -8.969 1.00 89.81 102 ARG A C 1
ATOM 788 O O . ARG A 1 102 ? -10.330 -0.023 -10.004 1.00 89.81 102 ARG A O 1
ATOM 795 N N . THR A 1 103 ? -11.934 -0.196 -8.428 1.00 89.44 103 THR A N 1
ATOM 796 C CA . THR A 1 103 ? -12.819 0.843 -8.975 1.00 89.44 103 THR A CA 1
ATOM 797 C C . THR A 1 103 ? -12.225 2.242 -8.823 1.00 89.44 103 THR A C 1
ATOM 799 O O . THR A 1 103 ? -12.546 3.143 -9.596 1.00 89.44 103 THR A O 1
ATOM 802 N N . LEU A 1 104 ? -11.287 2.423 -7.886 1.00 88.31 104 LEU A N 1
ATOM 803 C CA . LEU A 1 104 ? -10.661 3.711 -7.642 1.00 88.31 104 LEU A CA 1
ATOM 804 C C . LEU A 1 104 ? -9.539 4.027 -8.644 1.00 88.31 104 LEU A C 1
ATOM 806 O O . LEU A 1 104 ? -8.747 3.154 -9.036 1.00 88.31 104 LEU A O 1
ATOM 810 N N . PRO A 1 105 ? -9.404 5.306 -9.034 1.00 91.69 105 PRO A N 1
ATOM 811 C CA . PRO A 1 105 ? -8.227 5.779 -9.740 1.00 91.69 105 PRO A CA 1
ATOM 812 C C . PRO A 1 105 ? -7.009 5.776 -8.808 1.00 91.69 105 PRO A C 1
ATOM 814 O O . PRO A 1 105 ? -7.116 5.997 -7.601 1.00 91.69 105 PRO A O 1
ATOM 817 N N . VAL A 1 106 ? -5.818 5.594 -9.389 1.00 89.38 106 VAL A N 1
ATOM 818 C CA . VAL A 1 106 ? -4.541 5.542 -8.648 1.00 89.38 106 VAL A CA 1
ATOM 819 C C . VAL A 1 106 ? -4.329 6.789 -7.785 1.00 89.38 106 VAL A C 1
ATOM 821 O O . VAL A 1 106 ? -3.816 6.685 -6.676 1.00 89.38 106 VAL A O 1
ATOM 824 N N . VAL A 1 107 ? -4.764 7.960 -8.263 1.00 88.75 107 VAL A N 1
ATOM 825 C CA . VAL A 1 107 ? -4.678 9.226 -7.517 1.00 88.75 107 VAL A CA 1
ATOM 826 C C . VAL A 1 107 ? -5.496 9.169 -6.221 1.00 88.75 107 VAL A C 1
ATOM 828 O O . VAL A 1 107 ? -4.992 9.557 -5.171 1.00 88.75 107 VAL A O 1
ATOM 831 N N . LYS A 1 108 ? -6.722 8.625 -6.257 1.00 88.25 108 LYS A N 1
ATOM 832 C CA . LYS A 1 108 ? -7.573 8.501 -5.061 1.00 88.25 108 LYS A CA 1
ATOM 833 C C . LYS A 1 108 ? -7.026 7.431 -4.110 1.00 88.25 108 LYS A C 1
ATOM 835 O O . LYS A 1 108 ? -6.957 7.693 -2.918 1.00 88.25 108 LYS A O 1
ATOM 840 N N . LEU A 1 109 ? -6.550 6.289 -4.624 1.00 90.38 109 LEU A N 1
ATOM 841 C CA . LEU A 1 109 ? -5.873 5.266 -3.806 1.00 90.38 109 LEU A CA 1
ATOM 842 C C . LEU A 1 109 ? -4.661 5.841 -3.068 1.00 90.38 109 LEU A C 1
ATOM 844 O O . LEU A 1 109 ? -4.492 5.610 -1.876 1.00 90.38 109 LEU A O 1
ATOM 848 N N . ARG A 1 110 ? -3.841 6.633 -3.763 1.00 88.94 110 ARG A N 1
ATOM 849 C CA . ARG A 1 110 ? -2.688 7.306 -3.166 1.00 88.94 110 ARG A CA 1
ATOM 850 C C . ARG A 1 110 ? -3.103 8.266 -2.056 1.00 88.94 110 ARG A C 1
ATOM 852 O O . ARG A 1 110 ? -2.504 8.222 -0.988 1.00 88.94 110 ARG A O 1
ATOM 859 N N . ASN A 1 111 ? -4.113 9.101 -2.306 1.00 88.75 111 ASN A N 1
ATOM 860 C CA . ASN A 1 111 ? -4.626 10.028 -1.300 1.00 88.75 111 ASN A CA 1
ATOM 861 C C . ASN A 1 111 ? -5.133 9.273 -0.072 1.00 88.75 111 ASN A C 1
ATOM 863 O O . ASN A 1 111 ? -4.732 9.614 1.027 1.00 88.75 111 ASN A O 1
ATOM 867 N N . ILE A 1 112 ? -5.921 8.209 -0.254 1.00 87.56 112 ILE A N 1
ATOM 868 C CA . ILE A 1 112 ? -6.433 7.384 0.848 1.00 87.56 112 ILE A CA 1
ATOM 869 C C . ILE A 1 112 ? -5.285 6.796 1.677 1.00 87.56 112 ILE A C 1
ATOM 871 O O . ILE A 1 112 ? -5.262 6.965 2.892 1.00 87.56 112 ILE A O 1
ATOM 875 N N . LEU A 1 113 ? -4.307 6.144 1.040 1.00 88.31 113 LEU A N 1
ATOM 876 C CA . LEU A 1 113 ? -3.157 5.578 1.754 1.00 88.31 113 LEU A CA 1
ATOM 877 C C . LEU A 1 113 ? -2.372 6.659 2.503 1.00 88.31 113 LEU A C 1
ATOM 879 O O . LEU A 1 113 ? -2.007 6.454 3.656 1.00 88.31 113 LEU A O 1
ATOM 883 N N . MET A 1 114 ? -2.165 7.820 1.876 1.00 87.50 114 MET A N 1
ATOM 884 C CA . MET A 1 114 ? -1.487 8.956 2.498 1.00 87.50 114 MET A CA 1
ATOM 885 C C . MET A 1 114 ? -2.250 9.489 3.709 1.00 87.50 114 MET A C 1
ATOM 887 O O . MET A 1 114 ? -1.640 9.720 4.749 1.00 87.50 114 MET A O 1
ATOM 891 N N . THR A 1 115 ? -3.570 9.652 3.584 1.00 83.94 115 THR A N 1
ATOM 892 C CA . THR A 1 115 ? -4.450 10.093 4.668 1.00 83.94 115 THR A CA 1
ATOM 893 C C . THR A 1 115 ? -4.306 9.165 5.862 1.00 83.94 115 THR A C 1
ATOM 895 O O . THR A 1 115 ? -4.071 9.644 6.961 1.00 83.94 115 THR A O 1
ATOM 898 N N . HIS A 1 116 ? -4.335 7.851 5.639 1.00 83.62 116 HIS A N 1
ATOM 899 C CA . HIS A 1 116 ? -4.214 6.830 6.686 1.00 83.62 116 HIS A CA 1
ATOM 900 C C . HIS A 1 116 ? -2.771 6.546 7.139 1.00 83.62 116 HIS A C 1
ATOM 902 O O . HIS A 1 116 ? -2.538 5.591 7.878 1.00 83.62 116 HIS A O 1
ATOM 908 N N . GLY A 1 117 ? -1.792 7.345 6.701 1.00 84.25 117 GLY A N 1
ATOM 909 C CA . GLY A 1 117 ? -0.390 7.211 7.110 1.00 84.25 117 GLY A CA 1
ATOM 910 C C . GLY A 1 117 ? 0.318 5.960 6.574 1.00 84.25 117 GLY A C 1
ATOM 911 O O . GLY A 1 117 ? 1.348 5.561 7.113 1.00 84.25 117 GLY A O 1
ATOM 912 N N . VAL A 1 118 ? -0.214 5.327 5.525 1.00 87.12 118 VAL A N 1
ATOM 913 C CA . VAL A 1 118 ? 0.389 4.150 4.891 1.00 87.12 118 VAL A CA 1
ATOM 914 C C . VAL A 1 118 ? 1.434 4.599 3.872 1.00 87.12 118 VAL A C 1
ATOM 916 O O . VAL A 1 118 ? 1.119 5.282 2.894 1.00 87.12 118 VAL A O 1
ATOM 919 N N . ASP A 1 119 ? 2.689 4.194 4.077 1.00 85.50 119 ASP A N 1
ATOM 920 C CA . ASP A 1 119 ? 3.767 4.496 3.136 1.00 85.50 119 ASP A CA 1
ATOM 921 C C . ASP A 1 119 ? 3.610 3.674 1.847 1.00 85.50 119 ASP A C 1
ATOM 923 O O . ASP A 1 119 ? 3.565 2.445 1.857 1.00 85.50 119 ASP A O 1
ATOM 927 N N . TYR A 1 120 ? 3.530 4.371 0.714 1.00 86.88 120 TYR A N 1
ATOM 928 C CA . TYR A 1 120 ? 3.404 3.777 -0.618 1.00 86.88 120 TYR A CA 1
ATOM 929 C C . TYR A 1 120 ? 4.607 4.097 -1.516 1.00 86.88 120 TYR A C 1
ATOM 931 O O . TYR A 1 120 ? 4.521 3.939 -2.734 1.00 86.88 120 TYR A O 1
ATOM 939 N N . ARG A 1 121 ? 5.748 4.544 -0.967 1.00 85.62 121 ARG A N 1
ATOM 940 C CA . ARG A 1 121 ? 6.920 4.979 -1.760 1.00 85.62 121 ARG A CA 1
ATOM 941 C C . ARG A 1 121 ? 7.483 3.874 -2.659 1.00 85.62 121 ARG A C 1
ATOM 943 O O . ARG A 1 121 ? 8.111 4.167 -3.676 1.00 85.62 121 ARG A O 1
ATOM 950 N N . PHE A 1 122 ? 7.246 2.611 -2.305 1.00 84.25 122 PHE A N 1
ATOM 951 C CA . PHE A 1 122 ? 7.661 1.440 -3.082 1.00 84.25 122 PHE A CA 1
ATOM 952 C C . PHE A 1 122 ? 6.627 0.982 -4.124 1.00 84.25 122 PHE A C 1
ATOM 954 O O . PHE A 1 122 ? 6.970 0.191 -5.004 1.00 84.25 122 PHE A O 1
ATOM 961 N N . ALA A 1 123 ? 5.395 1.496 -4.070 1.00 87.69 123 ALA A N 1
ATOM 962 C CA . ALA A 1 123 ? 4.329 1.149 -5.001 1.00 87.69 123 ALA A CA 1
ATOM 963 C C . ALA A 1 123 ? 4.528 1.859 -6.347 1.00 87.69 123 ALA A C 1
ATOM 965 O O . ALA A 1 123 ? 4.626 3.087 -6.420 1.00 87.69 123 ALA A O 1
ATOM 966 N N . LYS A 1 124 ? 4.573 1.088 -7.439 1.00 87.88 124 LYS A N 1
ATOM 967 C CA . LYS A 1 124 ? 4.767 1.621 -8.800 1.00 87.88 124 LYS A CA 1
ATOM 968 C C . LYS A 1 124 ? 3.562 1.379 -9.695 1.00 87.88 124 LYS A C 1
ATOM 970 O O . LYS A 1 124 ? 3.277 2.190 -10.573 1.00 87.88 124 LYS A O 1
ATOM 975 N N . LYS A 1 125 ? 2.867 0.263 -9.497 1.00 91.62 125 LYS A N 1
ATOM 976 C CA . LYS A 1 125 ? 1.717 -0.167 -10.294 1.00 91.62 125 LYS A CA 1
ATOM 977 C C . LYS A 1 125 ? 0.436 -0.018 -9.487 1.00 91.62 125 LYS A C 1
ATOM 979 O O . LYS A 1 125 ? 0.456 -0.135 -8.270 1.00 91.62 125 LYS A O 1
ATOM 984 N N . LYS A 1 126 ? -0.703 0.150 -10.171 1.00 90.38 126 LYS A N 1
ATOM 985 C CA . LYS A 1 126 ? -2.035 0.194 -9.534 1.00 90.38 126 LYS A CA 1
ATOM 986 C C . LYS A 1 126 ? -2.272 -0.999 -8.597 1.00 90.38 126 LYS A C 1
ATOM 988 O O . LYS A 1 126 ? -2.820 -0.816 -7.518 1.00 90.38 126 LYS A O 1
ATOM 993 N N . LEU A 1 127 ? -1.815 -2.187 -8.995 1.00 92.81 127 LEU A N 1
ATOM 994 C CA . LEU A 1 127 ? -1.914 -3.400 -8.179 1.00 92.81 127 LEU A CA 1
ATOM 995 C C . LEU A 1 127 ? -1.160 -3.286 -6.846 1.00 92.81 127 LEU A C 1
ATOM 997 O O . LEU A 1 127 ? -1.674 -3.759 -5.842 1.00 92.81 127 LEU A O 1
ATOM 1001 N N . ASP A 1 128 ? -0.011 -2.605 -6.808 1.00 92.62 128 ASP A N 1
ATOM 1002 C CA . ASP A 1 128 ? 0.748 -2.402 -5.566 1.00 92.62 128 ASP A CA 1
ATOM 1003 C C . ASP A 1 128 ? -0.046 -1.527 -4.578 1.00 92.62 128 ASP A C 1
ATOM 1005 O O . ASP A 1 128 ? -0.090 -1.811 -3.385 1.00 92.62 128 ASP A O 1
ATOM 1009 N N . PHE A 1 129 ? -0.731 -0.490 -5.078 1.00 91.88 129 PHE A N 1
ATOM 1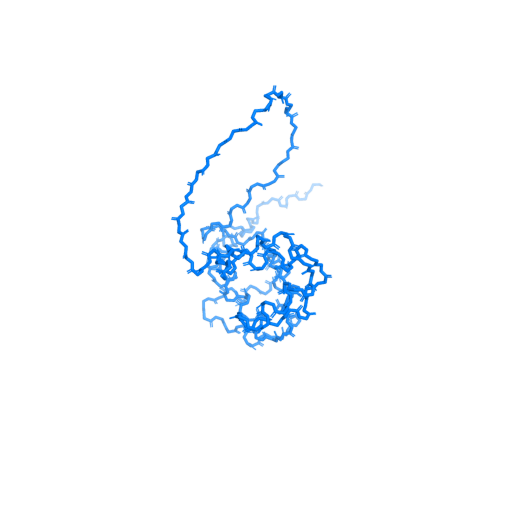010 C CA . PHE A 1 129 ? -1.604 0.362 -4.258 1.00 91.88 129 PHE A CA 1
ATOM 1011 C C . PHE A 1 129 ? -2.817 -0.403 -3.720 1.00 91.88 129 PHE A C 1
ATOM 1013 O O . PHE A 1 129 ? -3.202 -0.203 -2.572 1.00 91.88 129 PHE A O 1
ATOM 1020 N N . ILE A 1 130 ? -3.406 -1.279 -4.539 1.00 92.69 130 ILE A N 1
ATOM 1021 C CA . ILE A 1 130 ? -4.520 -2.140 -4.122 1.00 92.69 130 ILE A CA 1
ATOM 1022 C C . ILE A 1 130 ? -4.066 -3.098 -3.019 1.00 92.69 130 ILE A C 1
ATOM 1024 O O . ILE A 1 130 ? -4.721 -3.177 -1.988 1.00 92.69 130 ILE A O 1
ATOM 1028 N N . ALA A 1 131 ? -2.915 -3.752 -3.189 1.00 91.19 131 ALA A N 1
ATOM 1029 C CA . ALA A 1 131 ? -2.374 -4.658 -2.181 1.00 91.19 131 ALA A CA 1
ATOM 1030 C C . ALA A 1 131 ? -2.098 -3.937 -0.849 1.00 91.19 131 ALA A C 1
ATOM 1032 O O . ALA A 1 131 ? -2.432 -4.449 0.215 1.00 91.19 131 ALA A O 1
ATOM 1033 N N . LEU A 1 132 ? -1.540 -2.721 -0.889 1.00 90.94 132 LEU A N 1
ATOM 1034 C CA . LEU A 1 132 ? -1.354 -1.907 0.319 1.00 90.94 132 LEU A CA 1
ATOM 1035 C C . LEU A 1 132 ? -2.688 -1.547 0.983 1.00 90.94 132 LEU A C 1
ATOM 1037 O O . LEU A 1 132 ? -2.797 -1.594 2.206 1.00 90.94 132 LEU A O 1
ATOM 1041 N N . PHE A 1 133 ? -3.707 -1.217 0.191 1.00 90.56 133 PHE A N 1
ATOM 1042 C CA . PHE A 1 133 ? -5.039 -0.925 0.708 1.00 90.56 133 PHE A CA 1
ATOM 1043 C C . PHE A 1 133 ? -5.656 -2.149 1.401 1.00 90.56 133 PHE A C 1
ATOM 1045 O O . PHE A 1 133 ? -6.120 -2.045 2.534 1.00 90.56 133 PHE A O 1
ATOM 1052 N N . GLU A 1 134 ? -5.617 -3.317 0.763 1.00 90.56 134 GLU A N 1
ATOM 1053 C CA . GLU A 1 134 ? -6.161 -4.559 1.322 1.00 90.56 134 GLU A CA 1
ATOM 1054 C C . GLU A 1 134 ? -5.406 -5.012 2.581 1.00 90.56 134 GLU A C 1
ATOM 1056 O O . GLU A 1 134 ? -6.027 -5.487 3.525 1.00 90.56 134 GLU A O 1
ATOM 1061 N N . ASN A 1 135 ? -4.089 -4.803 2.647 1.00 89.00 135 ASN A N 1
ATOM 1062 C CA . ASN A 1 135 ? -3.281 -5.221 3.795 1.00 89.00 135 ASN A CA 1
ATOM 1063 C C . ASN A 1 135 ? -3.377 -4.272 4.999 1.00 89.00 135 ASN A C 1
ATOM 1065 O O . ASN A 1 135 ? -3.290 -4.722 6.139 1.00 89.00 135 ASN A O 1
ATOM 1069 N N . HIS A 1 136 ? -3.514 -2.962 4.769 1.00 87.38 136 HIS A N 1
ATOM 1070 C CA . HIS A 1 136 ? -3.439 -1.962 5.842 1.00 87.38 136 HIS A CA 1
ATOM 1071 C C . HIS A 1 136 ? -4.781 -1.304 6.170 1.00 87.38 136 HIS A C 1
ATOM 1073 O O . HIS A 1 136 ? -5.021 -0.982 7.333 1.00 87.38 136 HIS A O 1
ATOM 1079 N N . ILE A 1 137 ? -5.645 -1.089 5.173 1.00 87.00 137 ILE A N 1
ATOM 1080 C CA . ILE A 1 137 ? -6.897 -0.332 5.320 1.00 87.00 137 ILE A CA 1
ATOM 1081 C C . ILE A 1 137 ? -8.083 -1.269 5.513 1.00 87.00 137 ILE A C 1
ATOM 1083 O O . ILE A 1 137 ? -8.813 -1.115 6.486 1.00 87.00 137 ILE A O 1
ATOM 1087 N N . ALA A 1 138 ? -8.259 -2.262 4.638 1.00 86.19 138 ALA A N 1
ATOM 1088 C CA . ALA A 1 138 ? -9.393 -3.186 4.698 1.00 86.19 138 ALA A CA 1
ATOM 1089 C C . ALA A 1 138 ? -9.592 -3.876 6.069 1.00 86.19 138 ALA A C 1
ATOM 1091 O O . ALA A 1 138 ? -10.724 -3.857 6.554 1.00 86.19 138 ALA A O 1
ATOM 1092 N N . PRO A 1 139 ? -8.557 -4.415 6.755 1.00 85.75 139 PRO A N 1
ATOM 1093 C CA . PRO A 1 139 ? -8.751 -5.044 8.066 1.00 85.75 139 PRO A CA 1
ATOM 1094 C C . PRO A 1 139 ? -9.170 -4.045 9.149 1.00 85.75 139 PRO A C 1
ATOM 1096 O O . PRO A 1 139 ? -9.905 -4.397 10.066 1.00 85.75 139 PRO A O 1
ATOM 1099 N N . LYS A 1 140 ? -8.738 -2.785 9.032 1.00 84.62 140 LYS A N 1
ATOM 1100 C CA . LYS A 1 140 ? -9.042 -1.725 9.999 1.00 84.62 140 LYS A CA 1
ATOM 1101 C C . LYS A 1 140 ? -10.307 -0.946 9.648 1.00 84.62 140 LYS A C 1
ATOM 1103 O O . LYS A 1 140 ? -10.802 -0.191 10.477 1.00 84.62 140 LYS A O 1
ATOM 1108 N N . ALA A 1 141 ? -10.863 -1.141 8.453 1.00 83.56 141 ALA A N 1
ATOM 1109 C CA . ALA A 1 141 ? -11.999 -0.376 7.956 1.00 83.56 141 ALA A CA 1
ATOM 1110 C C . ALA A 1 141 ? -13.234 -0.505 8.854 1.00 83.56 141 ALA A C 1
ATOM 1112 O O . ALA A 1 141 ? -13.891 0.494 9.139 1.00 83.56 141 ALA A O 1
ATOM 1113 N N . ALA A 1 142 ? -13.504 -1.707 9.374 1.00 80.62 142 ALA A N 1
ATOM 1114 C CA . ALA A 1 142 ? -14.597 -1.935 10.316 1.00 80.62 142 ALA A CA 1
ATOM 1115 C C . ALA A 1 142 ? -14.396 -1.166 11.636 1.00 80.62 142 ALA A C 1
ATOM 1117 O O . ALA A 1 142 ? -15.320 -0.502 12.108 1.00 80.62 142 ALA A O 1
ATOM 1118 N N . ALA A 1 143 ? -13.185 -1.202 12.201 1.00 81.19 143 ALA A N 1
ATOM 1119 C CA . ALA A 1 143 ? -12.839 -0.459 13.414 1.00 81.19 143 ALA A CA 1
ATOM 1120 C C . ALA A 1 143 ? -12.915 1.060 13.183 1.00 81.19 143 ALA A C 1
ATOM 1122 O O . ALA A 1 143 ? -13.471 1.791 14.002 1.00 81.19 143 ALA A O 1
ATOM 1123 N N . THR A 1 144 ? -12.440 1.535 12.030 1.00 77.38 144 THR A N 1
ATOM 1124 C CA . THR A 1 144 ? -12.518 2.945 11.637 1.00 77.38 144 THR A CA 1
ATOM 1125 C C . THR A 1 144 ? -13.960 3.400 11.432 1.00 77.38 144 THR A C 1
ATOM 1127 O O . THR A 1 144 ? -14.313 4.470 11.910 1.00 77.38 144 THR A O 1
ATOM 1130 N N . LEU A 1 145 ? -14.831 2.598 10.811 1.00 79.00 145 LEU A N 1
ATOM 1131 C CA . LEU A 1 145 ? -16.259 2.921 10.694 1.00 79.00 145 LEU A CA 1
ATOM 1132 C C . LEU A 1 145 ? -16.942 3.020 12.061 1.00 79.00 145 LEU A C 1
ATOM 1134 O O . LEU A 1 145 ? -17.741 3.930 12.276 1.00 79.00 145 LEU A O 1
ATOM 1138 N N . GLN A 1 146 ? -16.611 2.131 13.002 1.00 78.62 146 GLN A N 1
ATOM 1139 C CA . GLN A 1 146 ? -17.112 2.233 14.375 1.00 78.62 146 GLN A CA 1
ATOM 1140 C C . GLN A 1 146 ? -16.590 3.487 15.081 1.00 78.62 146 GLN A C 1
ATOM 1142 O O . GLN A 1 146 ? -17.351 4.147 15.786 1.00 78.62 146 GLN A O 1
ATOM 1147 N N . ALA A 1 147 ? -15.319 3.839 14.884 1.00 76.56 147 ALA A N 1
ATOM 1148 C CA . ALA A 1 147 ? -14.752 5.071 15.416 1.00 76.56 147 ALA A CA 1
ATOM 1149 C C . ALA A 1 147 ? -15.453 6.304 14.822 1.00 76.56 147 ALA A C 1
ATOM 1151 O O . ALA A 1 147 ? -15.902 7.157 15.578 1.00 76.56 147 ALA A O 1
ATOM 1152 N N . ILE A 1 148 ? -15.669 6.357 13.503 1.00 73.50 148 ILE A N 1
ATOM 1153 C CA . ILE A 1 148 ? -16.433 7.428 12.836 1.00 73.50 148 ILE A CA 1
ATOM 1154 C C . ILE A 1 148 ? -17.860 7.509 13.393 1.00 73.50 148 ILE A C 1
ATOM 1156 O O . ILE A 1 148 ? -18.351 8.598 13.683 1.00 73.50 148 ILE A O 1
ATOM 1160 N N . ALA A 1 149 ? -18.527 6.367 13.586 1.00 72.25 149 ALA A N 1
ATOM 1161 C CA . ALA A 1 149 ? -19.874 6.317 14.148 1.00 72.25 149 ALA A CA 1
ATOM 1162 C C . ALA A 1 149 ? -19.933 6.828 15.598 1.00 72.25 149 ALA A C 1
ATOM 1164 O O . ALA A 1 149 ? -20.920 7.455 15.975 1.00 72.25 149 ALA A O 1
ATOM 1165 N N . LYS A 1 150 ? -18.881 6.595 16.396 1.00 69.31 150 LYS A N 1
ATOM 1166 C CA . LYS A 1 150 ? -18.738 7.131 17.761 1.00 69.31 150 LYS A CA 1
ATOM 1167 C C . LYS A 1 150 ? -18.408 8.625 17.782 1.00 69.31 150 LYS A C 1
ATOM 1169 O O . LYS A 1 150 ? -18.821 9.316 18.702 1.00 69.31 150 LYS A O 1
ATOM 1174 N N . VAL A 1 151 ? -17.670 9.108 16.784 1.00 63.62 151 VAL A N 1
ATOM 1175 C CA . VAL A 1 151 ? -17.191 10.499 16.673 1.00 63.62 151 VAL A CA 1
ATOM 1176 C C . VAL A 1 151 ? -18.215 11.403 15.968 1.00 63.62 151 VAL A C 1
ATOM 1178 O O . VAL A 1 151 ? -17.951 12.582 15.747 1.00 63.62 151 VAL A O 1
ATOM 1181 N N . LYS A 1 152 ? -19.411 10.890 15.636 1.00 56.81 152 LYS A N 1
ATOM 1182 C CA . LYS A 1 152 ? -20.517 11.694 15.098 1.00 56.81 152 LYS A CA 1
ATOM 1183 C C . LYS A 1 152 ? -20.690 12.942 15.984 1.00 56.81 152 LYS A C 1
ATOM 1185 O O . LYS A 1 152 ? -20.948 12.776 17.175 1.00 56.81 152 LYS A O 1
ATOM 1190 N N . PRO A 1 153 ? -20.506 14.164 15.450 1.00 50.34 153 PRO A N 1
ATOM 1191 C CA . PRO A 1 153 ? -20.537 15.363 16.269 1.00 50.34 153 PRO A CA 1
ATOM 1192 C C . PRO A 1 153 ? -21.924 15.481 16.893 1.00 50.34 153 PRO A C 1
ATOM 1194 O O . PRO A 1 153 ? -22.928 15.551 16.179 1.00 50.34 153 PRO A O 1
ATOM 1197 N N . SER A 1 154 ? -21.989 15.477 18.223 1.00 46.50 154 SER A N 1
ATOM 1198 C CA . SER A 1 154 ? -23.168 15.967 18.919 1.00 46.50 154 SER A CA 1
ATOM 1199 C C . SER A 1 154 ? -23.391 17.399 18.449 1.00 46.50 154 SER A C 1
ATOM 1201 O O . SER A 1 154 ? -22.504 18.242 18.554 1.00 46.50 154 SER A O 1
ATOM 1203 N N . ASN A 1 155 ? -24.580 17.676 17.929 1.00 51.00 155 ASN A N 1
ATOM 1204 C CA . ASN A 1 155 ? -25.050 19.014 17.582 1.00 51.00 155 ASN A CA 1
ATOM 1205 C C . ASN A 1 155 ? -25.324 19.867 18.849 1.00 51.00 155 ASN A C 1
ATOM 1207 O O . ASN A 1 155 ? -26.245 20.677 18.870 1.00 51.00 155 ASN A O 1
ATOM 1211 N N . GLU A 1 156 ? -24.564 19.654 19.927 1.00 51.34 156 GLU A N 1
ATOM 1212 C CA . GLU A 1 156 ? -24.654 20.366 21.200 1.00 51.34 156 GLU A CA 1
ATOM 1213 C C . GLU A 1 156 ? -23.430 21.274 21.336 1.00 51.34 156 GLU A C 1
ATOM 1215 O O . GLU A 1 156 ? -22.333 20.797 21.617 1.00 51.34 156 GLU A O 1
ATOM 1220 N N . GLY A 1 157 ? -23.613 22.585 21.147 1.00 49.88 157 GLY A N 1
ATOM 1221 C CA . GLY A 1 157 ? -22.686 23.559 21.729 1.00 49.88 157 GLY A CA 1
ATOM 1222 C C . GLY A 1 157 ? -22.121 24.663 20.840 1.00 49.88 157 GLY A C 1
ATOM 1223 O O . GLY A 1 157 ? -21.231 25.360 21.313 1.00 49.88 157 GLY A O 1
ATOM 1224 N N . ILE A 1 158 ? -22.620 24.910 19.623 1.00 50.66 158 ILE A N 1
ATOM 1225 C CA . ILE A 1 158 ? -22.485 26.271 19.064 1.00 50.66 158 ILE A CA 1
ATOM 1226 C C . ILE A 1 158 ? -23.579 27.164 19.658 1.00 50.66 158 ILE A C 1
ATOM 1228 O O . ILE A 1 158 ? -24.583 27.464 19.018 1.00 50.66 158 ILE A O 1
ATOM 1232 N N . THR A 1 159 ? -23.392 27.555 20.918 1.00 53.56 159 THR A N 1
ATOM 1233 C CA . THR A 1 159 ? -23.976 28.798 21.427 1.00 53.56 159 THR A CA 1
ATOM 1234 C C . THR A 1 159 ? -23.013 29.903 21.014 1.00 53.56 159 THR A C 1
ATOM 1236 O O . THR A 1 159 ? -21.947 30.053 21.605 1.00 53.56 159 THR A O 1
ATOM 1239 N N . ASP A 1 160 ? -23.364 30.597 19.936 1.00 49.44 160 ASP A N 1
ATOM 1240 C CA . ASP A 1 160 ? -22.743 31.853 19.516 1.00 49.44 160 ASP A CA 1
ATOM 1241 C C . ASP A 1 160 ? -22.949 32.892 20.637 1.00 49.44 160 ASP A C 1
ATOM 1243 O O . ASP A 1 160 ? -24.070 33.041 21.136 1.00 49.44 160 ASP A O 1
ATOM 1247 N N . ALA A 1 161 ? -21.866 33.524 21.090 1.00 48.94 161 ALA A N 1
ATOM 1248 C CA . ALA A 1 161 ? -21.848 34.555 22.129 1.00 48.94 161 ALA A CA 1
ATOM 1249 C C . ALA A 1 161 ? -21.077 35.778 21.631 1.00 48.94 161 ALA A C 1
ATOM 1251 O O . ALA A 1 161 ? -20.035 35.572 20.966 1.00 48.94 161 ALA A O 1
#